Protein AF-A0A1F4CC75-F1 (afdb_monomer)

pLDDT: mean 87.24, std 13.36, range [34.41, 97.12]

Mean predicted aligned error: 6.01 Å

Structure (mmCIF, N/CA/C/O backbone):
data_AF-A0A1F4CC75-F1
#
_entry.id   AF-A0A1F4CC75-F1
#
loop_
_atom_site.group_PDB
_atom_site.id
_atom_site.type_symbol
_atom_site.label_atom_id
_atom_site.label_alt_id
_atom_site.label_comp_id
_atom_site.label_asym_id
_atom_site.label_entity_id
_atom_site.label_seq_id
_atom_site.pdbx_PDB_ins_code
_atom_site.Cartn_x
_atom_site.Cartn_y
_atom_site.Cartn_z
_atom_site.occupancy
_atom_site.B_iso_or_equiv
_atom_site.auth_seq_id
_atom_site.auth_comp_id
_atom_site.auth_asym_id
_atom_site.auth_atom_id
_atom_site.pdbx_PDB_model_num
ATOM 1 N N . MET A 1 1 ? 15.321 -7.712 26.821 1.00 35.28 1 MET A N 1
ATOM 2 C CA . MET A 1 1 ? 14.454 -7.702 25.624 1.00 35.28 1 MET A CA 1
ATOM 3 C C . MET A 1 1 ? 13.024 -7.531 26.101 1.00 35.28 1 MET A C 1
ATOM 5 O O . MET A 1 1 ? 12.410 -8.489 26.544 1.00 35.28 1 MET A O 1
ATOM 9 N N . THR A 1 2 ? 12.549 -6.292 26.157 1.00 34.41 2 THR A N 1
ATOM 10 C CA . THR A 1 2 ? 11.191 -5.951 26.593 1.00 34.41 2 THR A CA 1
ATOM 11 C C . THR A 1 2 ? 10.237 -6.179 25.429 1.00 34.41 2 THR A C 1
ATOM 13 O O . THR A 1 2 ? 10.215 -5.394 24.485 1.00 34.41 2 THR A O 1
ATOM 16 N N . GLY A 1 3 ? 9.502 -7.291 25.475 1.00 35.03 3 GLY A N 1
ATOM 17 C CA . GLY A 1 3 ? 8.394 -7.543 24.562 1.00 35.03 3 GLY A CA 1
ATOM 18 C C . GLY A 1 3 ? 7.343 -6.451 24.731 1.00 35.03 3 GLY A C 1
ATOM 19 O O . GLY A 1 3 ? 6.918 -6.164 25.850 1.00 35.03 3 GLY A O 1
ATOM 20 N N . ILE A 1 4 ? 6.970 -5.813 23.625 1.00 40.19 4 ILE A N 1
ATOM 21 C CA . ILE A 1 4 ? 5.840 -4.888 23.586 1.00 40.19 4 ILE A CA 1
ATOM 22 C C . ILE A 1 4 ? 4.590 -5.732 23.882 1.00 40.19 4 ILE A C 1
ATOM 24 O O . ILE A 1 4 ? 4.378 -6.736 23.198 1.00 40.19 4 ILE A O 1
ATOM 28 N N . PRO A 1 5 ? 3.791 -5.400 24.910 1.00 37.06 5 PRO A N 1
ATOM 29 C CA . PRO A 1 5 ? 2.598 -6.168 25.228 1.00 37.06 5 PRO A CA 1
ATOM 30 C C . PRO A 1 5 ? 1.608 -6.054 24.065 1.00 37.06 5 PRO A C 1
ATOM 32 O O . PRO A 1 5 ? 1.202 -4.948 23.711 1.00 37.06 5 PRO A O 1
ATOM 35 N N . MET A 1 6 ? 1.214 -7.192 23.484 1.00 41.50 6 MET A N 1
ATOM 36 C CA . MET A 1 6 ? 0.079 -7.261 22.561 1.00 41.50 6 MET A CA 1
ATOM 37 C C . MET A 1 6 ? -1.203 -7.032 23.368 1.00 41.50 6 MET A C 1
ATOM 39 O O . MET A 1 6 ? -1.824 -7.965 23.876 1.00 41.50 6 MET A O 1
ATOM 43 N N . ALA A 1 7 ? -1.551 -5.760 23.562 1.00 45.44 7 ALA A N 1
ATOM 44 C CA . ALA A 1 7 ? -2.888 -5.362 23.973 1.00 45.44 7 ALA A CA 1
ATOM 45 C C . ALA A 1 7 ? -3.885 -5.851 22.911 1.00 45.44 7 ALA A C 1
ATOM 47 O O . ALA A 1 7 ? -3.526 -5.946 21.744 1.00 45.44 7 ALA A O 1
ATOM 48 N N . ASN A 1 8 ? -5.127 -6.153 23.303 1.00 51.41 8 ASN A N 1
ATOM 49 C CA . ASN A 1 8 ? -6.223 -6.424 22.367 1.00 51.41 8 ASN A CA 1
ATOM 50 C C . ASN A 1 8 ? -6.264 -5.318 21.298 1.00 51.41 8 ASN A C 1
ATOM 52 O O . ASN A 1 8 ? -6.769 -4.224 21.552 1.00 51.41 8 ASN A O 1
ATOM 56 N N . ASP A 1 9 ? -5.693 -5.583 20.124 1.00 65.69 9 ASP A N 1
ATOM 57 C CA . ASP A 1 9 ? -5.319 -4.526 19.181 1.00 65.69 9 ASP A CA 1
ATOM 58 C C . ASP A 1 9 ? -6.485 -4.046 18.318 1.00 65.69 9 ASP A C 1
ATOM 60 O O . ASP A 1 9 ? -6.299 -3.246 17.405 1.00 65.69 9 ASP A O 1
ATOM 64 N N . GLY A 1 10 ? -7.706 -4.484 18.633 1.00 74.38 10 GLY A N 1
ATOM 65 C CA . GLY A 1 10 ? -8.908 -4.137 17.890 1.00 74.38 10 GLY A CA 1
ATOM 66 C C . GLY A 1 10 ? -8.825 -4.545 16.417 1.00 74.38 10 GLY A C 1
ATOM 67 O O . GLY A 1 10 ? -7.780 -4.913 15.883 1.00 74.38 10 GLY A O 1
ATOM 68 N N . LYS A 1 11 ? -9.952 -4.469 15.720 1.00 88.12 11 LYS A N 1
ATOM 69 C CA . LYS A 1 11 ? -9.951 -4.655 14.266 1.00 88.12 11 LYS A CA 1
ATOM 70 C C . LYS A 1 11 ? -9.571 -3.336 13.599 1.00 88.12 11 LYS A C 1
ATOM 72 O O . LYS A 1 11 ? -10.145 -2.301 13.954 1.00 88.12 11 LYS A O 1
ATOM 77 N N . ILE A 1 12 ? -8.667 -3.360 12.616 1.00 92.31 12 ILE A N 1
ATOM 78 C CA . ILE A 1 12 ? -8.440 -2.187 11.761 1.00 92.31 12 ILE A CA 1
ATOM 79 C C . ILE A 1 12 ? -9.725 -1.899 10.976 1.00 92.31 12 ILE A C 1
ATOM 81 O O . ILE A 1 12 ? -10.214 -2.736 10.215 1.00 92.31 12 ILE A O 1
ATOM 85 N N . HIS A 1 13 ? -10.279 -0.706 11.170 1.00 91.56 13 HIS A N 1
ATOM 86 C CA . HIS A 1 13 ? -11.450 -0.232 10.441 1.00 91.56 13 HIS A CA 1
ATOM 87 C C . HIS A 1 13 ? -11.039 0.556 9.197 1.00 91.56 13 HIS A C 1
ATOM 89 O O . HIS A 1 13 ? -11.569 0.326 8.107 1.00 91.56 13 HIS A O 1
ATOM 95 N N . ALA A 1 14 ? -10.068 1.461 9.352 1.00 94.31 14 ALA A N 1
ATOM 96 C CA . ALA A 1 14 ? -9.591 2.299 8.265 1.00 94.31 14 ALA A CA 1
ATOM 97 C C . ALA A 1 14 ? -8.113 2.688 8.408 1.00 94.31 14 ALA A C 1
ATOM 99 O O . ALA A 1 14 ? -7.563 2.767 9.507 1.00 94.31 14 ALA A O 1
ATOM 100 N N . VAL A 1 15 ? -7.484 2.987 7.272 1.00 95.56 15 VAL A N 1
ATOM 101 C CA . VAL A 1 15 ? -6.150 3.590 7.187 1.00 95.56 15 VAL A CA 1
ATOM 102 C C . VAL A 1 15 ? -6.247 4.940 6.484 1.00 95.56 15 VAL A C 1
ATOM 104 O O . VAL A 1 15 ? -6.698 5.055 5.344 1.00 95.56 15 VAL A O 1
ATOM 107 N N . HIS A 1 16 ? -5.770 5.979 7.158 1.00 94.56 16 HIS A N 1
ATOM 108 C CA . HIS A 1 16 ? -5.782 7.360 6.689 1.00 94.56 16 HIS A CA 1
ATOM 109 C C . HIS A 1 16 ? -4.381 7.780 6.243 1.00 94.56 16 HIS A C 1
ATOM 111 O O . HIS A 1 16 ? -3.469 7.905 7.058 1.00 94.56 16 HIS A O 1
ATOM 117 N N . ILE A 1 17 ? -4.189 8.019 4.947 1.00 92.88 17 ILE A N 1
ATOM 118 C CA . ILE A 1 17 ? -2.871 8.193 4.319 1.00 92.88 17 ILE A CA 1
ATOM 119 C C . ILE A 1 17 ? -2.568 9.680 4.075 1.00 92.88 17 ILE A C 1
ATOM 121 O O . ILE A 1 17 ? -3.300 10.386 3.374 1.00 92.88 17 ILE A O 1
ATOM 125 N N . GLY A 1 18 ? -1.443 10.162 4.607 1.00 89.81 18 GLY A N 1
ATOM 126 C CA . GLY A 1 18 ? -0.951 11.536 4.488 1.00 89.81 18 GLY A CA 1
ATOM 127 C C . GLY A 1 18 ? 0.419 11.616 3.806 1.00 89.81 18 GLY A C 1
ATOM 128 O O . GLY A 1 18 ? 1.451 11.623 4.470 1.00 89.81 18 GLY A O 1
ATOM 129 N N . LEU A 1 19 ? 0.424 11.739 2.472 1.00 84.00 19 LEU A N 1
ATOM 130 C CA . LEU A 1 19 ? 1.642 11.783 1.638 1.00 84.00 19 LEU A CA 1
ATOM 131 C C . LEU A 1 19 ? 1.959 13.164 1.021 1.00 84.00 19 LEU A C 1
ATOM 133 O O . LEU A 1 19 ? 2.846 13.265 0.173 1.00 84.00 19 LEU A O 1
ATOM 137 N N . VAL A 1 20 ? 1.220 14.214 1.403 1.00 75.12 20 VAL A N 1
ATOM 138 C CA . VAL A 1 20 ? 1.279 15.543 0.754 1.00 75.12 20 VAL A CA 1
ATOM 139 C C . VAL A 1 20 ? 2.471 16.380 1.231 1.00 75.12 20 VAL A C 1
ATOM 141 O O . VAL A 1 20 ? 3.164 16.969 0.410 1.00 75.12 20 VAL A O 1
ATOM 144 N N . VAL A 1 21 ? 2.733 16.416 2.540 1.00 74.31 21 VAL A N 1
ATOM 145 C CA . VAL A 1 21 ? 3.821 17.198 3.153 1.00 74.31 21 VAL A CA 1
ATOM 146 C C . VAL A 1 21 ? 4.546 16.310 4.155 1.00 74.31 21 VAL A C 1
ATOM 148 O O . VAL A 1 21 ? 3.906 15.495 4.819 1.00 74.31 21 VAL A O 1
ATOM 151 N N . ARG A 1 22 ? 5.874 16.444 4.249 1.00 75.25 22 ARG A N 1
ATOM 152 C CA . ARG A 1 22 ? 6.658 15.740 5.271 1.00 75.25 22 ARG A CA 1
ATOM 153 C C . ARG A 1 22 ? 6.326 16.267 6.686 1.00 75.25 22 ARG A C 1
ATOM 155 O O . ARG A 1 22 ? 6.047 17.455 6.824 1.00 75.25 22 ARG A O 1
ATOM 162 N N . PRO A 1 23 ? 6.407 15.426 7.733 1.00 77.25 23 PRO A N 1
ATOM 163 C CA . PRO A 1 23 ? 6.705 13.997 7.669 1.00 77.25 23 PRO A CA 1
ATOM 164 C C . PRO A 1 23 ? 5.556 13.224 7.018 1.00 77.25 23 PRO A C 1
ATOM 166 O O . PRO A 1 23 ? 4.380 13.530 7.236 1.00 77.25 23 PRO A O 1
ATOM 169 N N . TRP A 1 24 ? 5.906 12.228 6.202 1.00 87.81 24 TRP A N 1
ATOM 170 C CA . TRP A 1 24 ? 4.902 11.307 5.692 1.00 87.81 24 TRP A CA 1
ATOM 171 C C . TRP A 1 24 ? 4.282 10.567 6.860 1.00 87.81 24 TRP A C 1
ATOM 173 O O . TRP A 1 24 ? 4.958 10.246 7.837 1.00 87.81 24 TRP A O 1
ATOM 183 N N . ARG A 1 25 ? 2.982 10.328 6.774 1.00 91.50 25 ARG A N 1
ATOM 184 C CA . ARG A 1 25 ? 2.249 9.734 7.879 1.00 91.50 25 ARG A CA 1
ATOM 185 C C . ARG A 1 25 ? 1.096 8.900 7.385 1.00 91.50 25 ARG A C 1
ATOM 187 O O . ARG A 1 25 ? 0.488 9.210 6.360 1.00 91.50 25 ARG A O 1
ATOM 194 N N . PHE A 1 26 ? 0.769 7.889 8.163 1.00 94.00 26 PHE A N 1
ATOM 195 C CA . PHE A 1 26 ? -0.517 7.225 8.087 1.00 94.00 26 PHE A CA 1
ATOM 196 C C . PHE A 1 26 ? -1.078 7.077 9.500 1.00 94.00 26 PHE A C 1
ATOM 198 O O . PHE A 1 26 ? -0.328 7.033 10.478 1.00 94.00 26 PHE A O 1
ATOM 205 N N . VAL A 1 27 ? -2.400 7.094 9.605 1.00 94.62 27 VAL A N 1
ATOM 206 C CA . VAL A 1 27 ? -3.125 6.893 10.861 1.00 94.62 27 VAL A CA 1
ATOM 207 C C . VAL A 1 27 ? -4.000 5.667 10.698 1.00 94.62 27 VAL A C 1
ATOM 209 O O . VAL A 1 27 ? -4.702 5.543 9.697 1.00 94.62 27 VAL A O 1
ATOM 212 N N . VAL A 1 28 ? -3.940 4.767 11.667 1.00 95.00 28 VAL A N 1
ATOM 213 C CA . VAL A 1 28 ? -4.732 3.542 11.693 1.00 95.00 28 VAL A CA 1
ATOM 214 C C . VAL A 1 28 ? -5.864 3.739 12.683 1.00 95.00 28 VAL A C 1
ATOM 216 O O . VAL A 1 28 ? -5.634 4.032 13.853 1.00 95.00 28 VAL A O 1
ATOM 219 N N . GLU A 1 29 ? -7.084 3.609 12.190 1.00 94.12 29 GLU A N 1
ATOM 220 C CA . GLU A 1 29 ? -8.308 3.666 12.973 1.00 94.12 29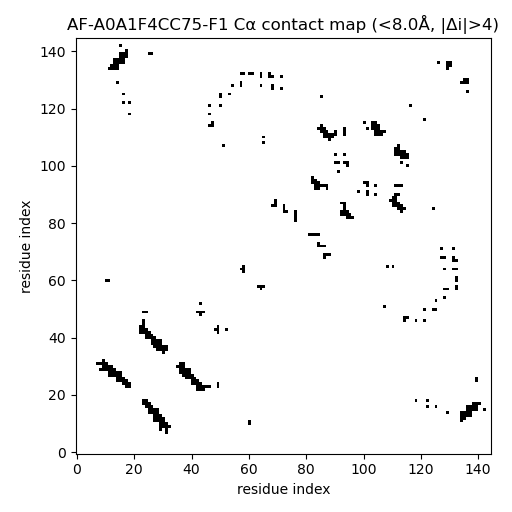 GLU A CA 1
ATOM 221 C C . GLU A 1 29 ? -8.700 2.243 13.373 1.00 94.12 29 GLU A C 1
ATOM 223 O O . GLU A 1 29 ? -8.961 1.398 12.511 1.00 94.12 29 GLU A O 1
ATOM 228 N N . ARG A 1 30 ? -8.716 1.966 14.678 1.00 93.12 30 ARG A N 1
ATOM 229 C CA . ARG A 1 30 ? -9.024 0.649 15.248 1.00 93.12 30 ARG A CA 1
ATOM 230 C C . ARG A 1 30 ? -10.273 0.708 16.108 1.00 93.12 30 ARG A C 1
ATOM 232 O O . ARG A 1 30 ? -10.385 1.558 16.991 1.00 93.12 30 ARG A O 1
ATOM 239 N N . GLN A 1 31 ? -11.170 -0.251 15.902 1.00 90.75 31 GLN A N 1
ATOM 240 C CA . GLN A 1 31 ? -12.314 -0.466 16.784 1.00 90.75 31 GLN A CA 1
ATOM 241 C C . GLN A 1 31 ? -11.888 -1.383 17.937 1.00 90.75 31 GLN A C 1
ATOM 243 O O . GLN A 1 31 ? -11.635 -2.569 17.712 1.00 90.75 31 GLN A O 1
ATOM 248 N N . ILE A 1 32 ? -11.814 -0.850 19.162 1.00 91.88 32 ILE A N 1
ATOM 249 C CA . ILE A 1 32 ? -11.399 -1.618 20.356 1.00 91.88 32 ILE A CA 1
ATOM 250 C C . ILE A 1 32 ? -12.612 -2.114 21.154 1.00 91.88 32 ILE A C 1
ATOM 252 O O . ILE A 1 32 ? -12.594 -3.211 21.704 1.00 91.88 32 ILE A O 1
ATOM 256 N N . ALA A 1 33 ? -13.690 -1.332 21.188 1.00 87.69 33 ALA A N 1
ATOM 257 C CA . ALA A 1 33 ? -14.986 -1.704 21.765 1.00 87.69 33 ALA A CA 1
ATOM 258 C C . ALA A 1 33 ? -16.103 -1.033 20.949 1.00 87.69 33 ALA A C 1
ATOM 260 O O . ALA A 1 33 ? -15.781 -0.101 20.222 1.00 87.69 33 ALA A O 1
ATOM 261 N N . PRO A 1 34 ? -17.394 -1.410 21.051 1.00 87.06 34 PRO A N 1
ATOM 262 C CA . PRO A 1 34 ? -18.465 -0.901 20.174 1.00 87.06 34 PRO A CA 1
ATOM 263 C C . PRO A 1 34 ? -18.563 0.627 20.031 1.00 87.06 34 PRO A C 1
ATOM 265 O O . PRO A 1 34 ? -18.993 1.121 18.996 1.00 87.06 34 PRO A O 1
ATOM 268 N N . THR A 1 35 ? -18.129 1.379 21.041 1.00 88.50 35 THR A N 1
ATOM 269 C CA . THR A 1 35 ? -18.140 2.851 21.055 1.00 88.50 35 THR A CA 1
ATOM 270 C C . THR A 1 35 ? -16.749 3.473 21.187 1.00 88.50 35 THR A C 1
ATOM 272 O O . THR A 1 35 ? -16.632 4.695 21.233 1.00 88.50 35 THR A O 1
ATOM 275 N N . ILE A 1 36 ? -15.689 2.659 21.257 1.00 89.25 36 ILE A N 1
ATOM 276 C CA . ILE A 1 36 ? -14.319 3.122 21.495 1.00 89.25 36 ILE A CA 1
ATOM 277 C C . ILE A 1 36 ? -13.476 2.871 20.250 1.00 89.25 36 ILE A C 1
ATOM 279 O O . ILE A 1 36 ? -13.210 1.723 19.876 1.00 89.25 36 ILE A O 1
ATOM 283 N N . VAL A 1 37 ? -13.019 3.974 19.661 1.00 91.81 37 VAL A N 1
ATOM 284 C CA . VAL A 1 37 ? -12.096 4.003 18.527 1.00 91.81 37 VAL A CA 1
ATOM 285 C C . VAL A 1 37 ? -10.741 4.521 19.000 1.00 91.81 37 VAL A C 1
ATOM 287 O O . VAL A 1 37 ? -10.666 5.521 19.716 1.00 91.81 37 VAL A O 1
ATOM 290 N N . ARG A 1 38 ? -9.666 3.843 18.597 1.00 93.12 38 ARG A N 1
ATOM 291 C CA . ARG A 1 38 ? -8.279 4.279 18.804 1.00 93.12 38 ARG A CA 1
ATOM 292 C C . ARG A 1 38 ? -7.674 4.698 17.473 1.00 93.12 38 ARG A C 1
ATOM 294 O O . ARG A 1 38 ? -7.899 4.046 16.457 1.00 93.12 38 ARG A O 1
ATOM 301 N N . TYR A 1 39 ? -6.876 5.760 17.506 1.00 93.56 39 TYR A N 1
ATOM 302 C CA . TYR A 1 39 ? -6.130 6.250 16.354 1.00 93.56 39 TYR A CA 1
ATOM 303 C C . TYR A 1 39 ? -4.631 6.117 16.610 1.00 93.56 39 TYR A C 1
ATOM 305 O O . TYR A 1 39 ? -4.067 6.861 17.411 1.00 93.56 39 TYR A O 1
ATOM 313 N N . ASP A 1 40 ? -3.985 5.196 15.901 1.00 93.25 40 ASP A N 1
ATOM 314 C CA . ASP A 1 40 ? -2.547 4.956 16.005 1.00 93.25 40 ASP A CA 1
ATOM 315 C C . ASP A 1 40 ? -1.822 5.694 14.875 1.00 93.25 40 ASP A C 1
ATOM 317 O O . ASP A 1 40 ? -2.085 5.473 13.690 1.00 93.25 40 ASP A O 1
ATOM 321 N N . ARG A 1 41 ? -0.918 6.615 15.227 1.00 93.62 41 ARG A N 1
ATOM 322 C CA . ARG A 1 41 ? -0.196 7.452 14.259 1.00 93.62 41 ARG A CA 1
ATOM 323 C C . ARG A 1 41 ? 1.201 6.909 13.984 1.00 93.62 41 ARG A C 1
ATOM 325 O O . ARG A 1 41 ? 2.019 6.799 14.890 1.00 93.62 41 ARG A O 1
ATOM 332 N N . TYR A 1 42 ? 1.521 6.765 12.702 1.00 94.25 42 TYR A N 1
ATOM 333 C CA . TYR A 1 42 ? 2.836 6.363 12.210 1.00 94.25 42 TYR A CA 1
ATOM 334 C C . TYR A 1 42 ? 3.446 7.500 11.385 1.00 94.25 42 TYR A C 1
ATOM 336 O O . TYR A 1 42 ? 2.758 8.125 10.575 1.00 94.25 42 TYR A O 1
ATOM 344 N N . SER A 1 43 ? 4.723 7.820 11.619 1.00 93.75 43 SER A N 1
ATOM 345 C CA . SER A 1 43 ? 5.439 8.924 10.944 1.00 93.75 43 SER A CA 1
ATOM 346 C C . SER A 1 43 ? 6.799 8.459 10.393 1.00 93.75 43 SER A C 1
ATOM 348 O O . SER A 1 43 ? 7.836 8.868 10.913 1.00 93.75 43 SER A O 1
ATOM 350 N N . PRO A 1 44 ? 6.803 7.565 9.386 1.00 92.94 44 PRO A N 1
ATOM 351 C CA . PRO A 1 44 ? 8.018 7.035 8.764 1.00 92.94 44 PRO A CA 1
ATOM 352 C C . PRO A 1 44 ? 8.888 8.142 8.151 1.00 92.94 44 PRO A C 1
ATOM 354 O O . PRO A 1 44 ? 8.386 9.129 7.601 1.00 92.94 44 PRO A O 1
ATOM 357 N N . SER A 1 45 ? 10.207 7.958 8.216 1.00 89.75 45 SER A N 1
ATOM 358 C CA . SER A 1 45 ? 11.189 8.949 7.762 1.00 89.75 45 SER A CA 1
ATOM 359 C C . SER A 1 45 ? 11.488 8.851 6.264 1.00 89.75 45 SER A C 1
ATOM 361 O O . SER A 1 45 ? 11.907 9.838 5.654 1.00 89.75 45 SER A O 1
ATOM 363 N N . THR A 1 46 ? 11.221 7.683 5.663 1.00 92.12 46 THR A N 1
ATOM 364 C CA . THR A 1 46 ? 11.386 7.375 4.234 1.00 92.12 46 THR A CA 1
ATOM 365 C C . THR A 1 46 ? 10.085 6.853 3.604 1.00 92.12 46 THR A C 1
ATOM 367 O O . THR A 1 46 ? 9.234 6.277 4.280 1.00 92.12 46 THR A O 1
ATOM 370 N N . LEU A 1 47 ? 9.912 7.018 2.284 1.00 92.44 47 LEU A N 1
ATOM 371 C CA . LEU A 1 47 ? 8.801 6.385 1.550 1.00 92.44 47 LEU A CA 1
ATOM 372 C C . LEU A 1 47 ? 8.879 4.855 1.614 1.00 92.44 47 LEU A C 1
ATOM 374 O O . LEU A 1 47 ? 7.854 4.184 1.700 1.00 92.44 47 LEU A O 1
ATOM 378 N N . ARG A 1 48 ? 10.108 4.326 1.609 1.00 93.62 48 ARG A N 1
ATOM 379 C CA . ARG A 1 48 ? 10.393 2.910 1.827 1.00 93.62 48 ARG A CA 1
ATOM 380 C C . ARG A 1 48 ? 9.848 2.448 3.176 1.00 93.62 48 ARG A C 1
ATOM 382 O O . ARG A 1 48 ? 9.086 1.493 3.204 1.00 93.62 48 ARG A O 1
ATOM 389 N N . GLU A 1 49 ? 10.202 3.129 4.267 1.00 93.56 49 GLU A N 1
ATOM 390 C CA . GLU A 1 49 ? 9.668 2.816 5.601 1.00 93.56 49 GLU A CA 1
ATOM 391 C C . GLU A 1 49 ? 8.147 2.900 5.632 1.00 93.56 49 GLU A C 1
ATOM 393 O O . GLU A 1 49 ? 7.506 2.021 6.190 1.00 93.56 49 GLU A O 1
ATOM 398 N N . LEU A 1 50 ? 7.552 3.905 4.982 1.00 94.44 50 LEU A N 1
ATOM 399 C CA . LEU A 1 50 ? 6.098 4.016 4.927 1.00 94.44 50 LEU A CA 1
ATOM 400 C C . LEU A 1 50 ? 5.446 2.793 4.297 1.00 94.44 50 LEU A C 1
ATOM 402 O O . LEU A 1 50 ? 4.478 2.278 4.850 1.00 94.44 50 LEU A O 1
ATOM 406 N N . MET A 1 51 ? 5.958 2.345 3.152 1.00 95.19 51 MET A N 1
ATOM 407 C CA . MET A 1 51 ? 5.428 1.162 2.481 1.00 95.19 51 MET A CA 1
ATOM 408 C C . MET A 1 51 ? 5.586 -0.081 3.351 1.00 95.19 51 MET A C 1
ATOM 410 O O . MET A 1 51 ? 4.607 -0.779 3.581 1.00 95.19 51 MET A O 1
ATOM 414 N N . ILE A 1 52 ? 6.794 -0.336 3.857 1.00 95.94 52 ILE A N 1
ATOM 415 C CA . ILE A 1 52 ? 7.081 -1.572 4.590 1.00 95.94 52 ILE A CA 1
ATOM 416 C C . ILE A 1 52 ? 6.329 -1.622 5.918 1.00 95.94 52 ILE A C 1
ATOM 418 O O . ILE A 1 52 ? 5.656 -2.613 6.175 1.00 95.94 52 ILE A O 1
ATOM 422 N N . SER A 1 53 ? 6.322 -0.545 6.705 1.00 95.31 53 SER A N 1
ATOM 423 C CA . SER A 1 53 ? 5.568 -0.518 7.964 1.00 95.31 53 SER A CA 1
ATOM 424 C C . SER A 1 53 ? 4.057 -0.628 7.748 1.00 95.31 53 SER A C 1
ATOM 426 O O . SER A 1 53 ? 3.366 -1.233 8.564 1.00 95.31 53 SER A O 1
ATOM 428 N N . LEU A 1 54 ? 3.522 -0.074 6.652 1.00 95.88 54 LEU A N 1
ATOM 429 C CA . LEU A 1 54 ? 2.117 -0.282 6.297 1.00 95.88 54 LEU A CA 1
ATOM 430 C C . LEU A 1 54 ? 1.855 -1.747 5.924 1.00 95.88 54 LEU A C 1
ATOM 432 O O . LEU A 1 54 ? 0.859 -2.313 6.358 1.00 95.88 54 LEU A O 1
ATOM 436 N N . PHE A 1 55 ? 2.734 -2.369 5.140 1.00 96.75 55 PHE A N 1
ATOM 437 C CA . PHE A 1 55 ? 2.581 -3.763 4.718 1.00 96.75 55 PHE A CA 1
ATOM 438 C C . PHE A 1 55 ? 2.661 -4.724 5.905 1.00 96.75 55 PHE A C 1
ATOM 440 O O . PHE A 1 55 ? 1.825 -5.614 6.016 1.00 96.75 55 PHE A O 1
ATOM 447 N N . GLU A 1 56 ? 3.608 -4.516 6.820 1.00 95.00 56 GLU A N 1
ATOM 448 C CA . GLU A 1 56 ? 3.722 -5.277 8.071 1.00 95.00 56 GLU A CA 1
ATOM 449 C C . GLU A 1 56 ? 2.436 -5.181 8.898 1.00 95.00 56 GLU A C 1
ATOM 451 O O . GLU A 1 56 ? 1.920 -6.197 9.362 1.00 95.00 56 GLU A O 1
ATOM 456 N N . LEU A 1 57 ? 1.882 -3.971 9.019 1.00 94.69 57 LEU A N 1
ATOM 457 C CA . LEU A 1 57 ? 0.647 -3.729 9.757 1.00 94.69 57 LEU A CA 1
ATOM 458 C C . LEU A 1 57 ? -0.569 -4.411 9.118 1.00 94.69 57 LEU A C 1
ATOM 460 O O . LEU A 1 57 ? -1.380 -4.994 9.829 1.00 94.69 57 LEU A O 1
ATOM 464 N N . LEU A 1 58 ? -0.706 -4.354 7.792 1.00 94.81 58 LEU A N 1
ATOM 465 C CA . LEU A 1 58 ? -1.826 -4.980 7.080 1.00 94.81 58 LEU A CA 1
ATOM 466 C C . LEU A 1 58 ? -1.715 -6.511 7.059 1.00 94.81 58 LEU A C 1
ATOM 468 O O . LEU A 1 58 ? -2.722 -7.208 7.166 1.00 94.81 58 LEU A O 1
ATOM 472 N N . ASN A 1 59 ? -0.496 -7.039 6.962 1.00 94.06 59 ASN A N 1
ATOM 473 C CA . ASN A 1 59 ? -0.229 -8.475 6.978 1.00 94.06 59 ASN A CA 1
ATOM 474 C C . ASN A 1 59 ? -0.511 -9.117 8.342 1.00 94.06 59 ASN A C 1
ATOM 476 O O . ASN A 1 59 ? -0.849 -10.296 8.395 1.00 94.06 59 ASN A O 1
ATOM 480 N N . ALA A 1 60 ? -0.395 -8.358 9.437 1.00 90.19 60 ALA A N 1
ATOM 481 C CA . ALA A 1 60 ? -0.740 -8.846 10.771 1.00 90.19 60 ALA A CA 1
ATOM 482 C C . ALA A 1 60 ? -2.223 -9.256 10.884 1.00 90.19 60 ALA A C 1
ATOM 484 O O . ALA A 1 60 ? -2.527 -10.246 11.544 1.00 90.19 60 ALA A O 1
ATOM 485 N N . ASP A 1 61 ? -3.120 -8.550 10.185 1.00 85.69 61 ASP A N 1
ATOM 486 C CA . ASP A 1 61 ? -4.569 -8.805 10.203 1.00 85.69 61 ASP A CA 1
ATOM 487 C C . ASP A 1 61 ? -5.044 -9.651 8.997 1.00 85.69 61 ASP A C 1
ATOM 489 O O . ASP A 1 61 ? -6.191 -10.104 8.958 1.00 85.69 61 ASP A O 1
ATOM 493 N N . CYS A 1 62 ? -4.182 -9.880 7.998 1.00 88.25 62 CYS A N 1
ATOM 494 C CA . CYS A 1 62 ? -4.503 -10.616 6.775 1.00 88.25 62 CYS A CA 1
ATOM 495 C C . CYS A 1 62 ? -3.326 -11.506 6.338 1.00 88.25 62 CYS A C 1
ATOM 497 O O . CYS A 1 62 ? -2.425 -11.063 5.633 1.00 88.25 62 CYS A O 1
ATOM 499 N N . HIS A 1 63 ? -3.356 -12.792 6.707 1.00 85.94 63 HIS A N 1
ATOM 500 C CA . HIS A 1 63 ? -2.264 -13.742 6.429 1.00 85.94 63 HIS A CA 1
ATOM 501 C C . HIS A 1 63 ? -1.944 -13.955 4.937 1.00 85.94 63 HIS A C 1
ATOM 503 O O . HIS A 1 63 ? -0.829 -14.334 4.601 1.00 85.94 63 HIS A O 1
ATOM 509 N N . ASP A 1 64 ? -2.905 -13.703 4.047 1.00 93.31 64 ASP A N 1
ATOM 510 C CA . ASP A 1 64 ? -2.768 -13.849 2.589 1.00 93.31 64 ASP A CA 1
ATOM 511 C C . ASP A 1 64 ? -2.495 -12.499 1.886 1.00 93.31 64 ASP A C 1
ATOM 513 O O . ASP A 1 64 ? -2.593 -12.353 0.667 1.00 93.31 64 ASP A O 1
ATOM 517 N N . PHE A 1 65 ? -2.169 -11.464 2.665 1.00 96.06 65 PHE A N 1
ATOM 518 C CA . PHE A 1 65 ? -2.014 -10.091 2.189 1.00 96.06 65 PHE A CA 1
ATOM 519 C C . PHE A 1 65 ? -1.006 -9.959 1.042 1.00 96.06 65 PHE A C 1
ATOM 521 O O . PHE A 1 65 ? -1.316 -9.339 0.024 1.00 96.06 65 PHE A O 1
ATOM 528 N N . ALA A 1 66 ? 0.192 -10.536 1.188 1.00 95.69 66 ALA A N 1
ATOM 529 C CA . ALA A 1 66 ? 1.259 -10.380 0.200 1.00 95.69 66 ALA A CA 1
ATOM 530 C C . ALA A 1 66 ? 0.869 -10.976 -1.163 1.00 95.69 66 ALA A C 1
ATOM 532 O O . ALA A 1 66 ? 1.080 -10.344 -2.198 1.00 95.69 66 ALA A O 1
ATOM 533 N N . HIS A 1 67 ? 0.224 -12.145 -1.153 1.00 96.56 67 HIS A N 1
ATOM 534 C CA . HIS A 1 67 ? -0.258 -12.810 -2.359 1.00 96.56 67 HIS A CA 1
ATOM 535 C C . HIS A 1 67 ? -1.380 -12.025 -3.047 1.00 96.56 67 HIS A C 1
ATOM 537 O O . HIS A 1 67 ? -1.347 -11.814 -4.264 1.00 96.56 67 HIS A O 1
ATOM 543 N N . ARG A 1 68 ? -2.341 -11.506 -2.276 1.00 97.12 68 ARG A N 1
ATOM 544 C CA . ARG A 1 68 ? -3.410 -10.641 -2.803 1.00 97.12 68 ARG A CA 1
ATOM 545 C C . ARG A 1 68 ? -2.858 -9.362 -3.409 1.00 97.12 68 ARG A C 1
ATOM 547 O O . ARG A 1 68 ? -3.271 -8.96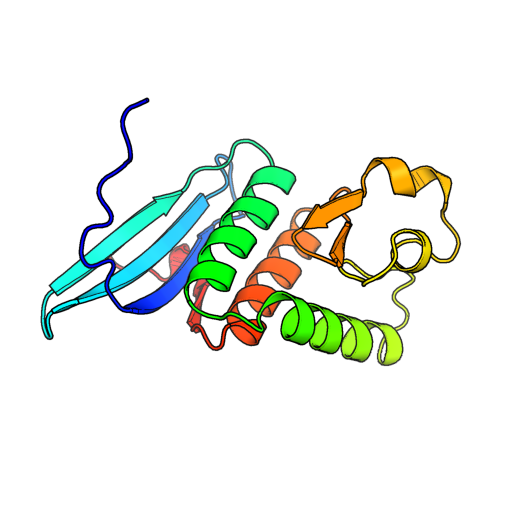8 -4.497 1.00 97.12 68 ARG A O 1
ATOM 554 N N . LEU A 1 69 ? -1.898 -8.733 -2.734 1.00 97.06 69 LEU A N 1
ATOM 555 C CA . LEU A 1 69 ? -1.254 -7.521 -3.225 1.00 97.06 69 LEU A CA 1
ATOM 556 C C . LEU A 1 69 ? -0.485 -7.785 -4.524 1.00 97.06 69 LEU A C 1
ATOM 558 O O . LEU A 1 69 ? -0.598 -6.996 -5.461 1.00 97.06 69 LEU A O 1
ATOM 562 N N . ALA A 1 70 ? 0.237 -8.906 -4.606 1.00 96.38 70 ALA A N 1
ATOM 563 C CA . ALA A 1 70 ? 0.921 -9.331 -5.824 1.00 96.38 70 ALA A CA 1
ATOM 564 C C . ALA A 1 70 ? -0.048 -9.614 -6.976 1.00 96.38 70 ALA A C 1
ATOM 566 O O . ALA A 1 70 ? 0.200 -9.179 -8.097 1.00 96.38 70 ALA A O 1
ATOM 567 N N . SER A 1 71 ? -1.182 -10.255 -6.694 1.00 94.88 71 SER A N 1
ATOM 568 C CA . SER A 1 71 ? -2.223 -10.535 -7.690 1.00 94.88 71 SER A CA 1
ATOM 569 C C . SER A 1 71 ? -2.866 -9.252 -8.236 1.00 94.88 71 SER A C 1
ATOM 571 O O . SER A 1 71 ? -3.077 -9.119 -9.442 1.00 94.88 71 SER A O 1
ATOM 573 N N . LEU A 1 72 ? -3.135 -8.267 -7.368 1.00 93.56 72 LEU A N 1
ATOM 574 C CA . LEU A 1 72 ? -3.645 -6.956 -7.788 1.00 93.56 72 LEU A CA 1
ATOM 575 C C . LEU A 1 72 ? -2.621 -6.173 -8.620 1.00 93.56 72 LEU A C 1
ATOM 577 O O . LEU A 1 72 ? -2.995 -5.483 -9.574 1.00 93.56 72 LEU A O 1
ATOM 581 N N . ASP A 1 73 ? -1.336 -6.252 -8.268 1.00 92.56 73 ASP A N 1
ATOM 582 C CA . ASP A 1 73 ? -0.279 -5.602 -9.043 1.00 92.56 73 ASP A CA 1
ATOM 583 C C . ASP A 1 73 ? -0.081 -6.262 -10.410 1.00 92.56 73 ASP A C 1
ATOM 585 O O . ASP A 1 73 ? 0.002 -5.559 -11.417 1.00 92.56 73 ASP A O 1
ATOM 589 N N . ASP A 1 74 ? -0.092 -7.595 -10.465 1.00 90.75 74 ASP A N 1
ATOM 590 C CA . ASP A 1 74 ? -0.002 -8.375 -11.702 1.00 90.75 74 ASP A CA 1
ATOM 591 C C . ASP A 1 74 ? -1.124 -8.010 -12.682 1.00 90.75 74 ASP A C 1
ATOM 593 O O . ASP A 1 74 ? -0.846 -7.629 -13.822 1.00 90.75 74 ASP A O 1
ATOM 597 N N . GLY A 1 75 ? -2.379 -7.994 -12.219 1.00 86.75 75 GLY A N 1
ATOM 598 C CA . GLY A 1 75 ? -3.521 -7.601 -13.050 1.00 86.75 75 GLY A CA 1
ATOM 599 C C . GLY A 1 75 ? -3.396 -6.175 -13.598 1.00 86.75 75 GLY A C 1
ATOM 600 O O . GLY A 1 75 ? -3.691 -5.913 -14.766 1.00 86.75 75 GLY A O 1
ATOM 601 N N . ASN A 1 76 ? -2.889 -5.240 -12.792 1.00 84.62 76 ASN A N 1
ATOM 602 C CA . ASN A 1 76 ? -2.631 -3.878 -13.250 1.00 84.62 76 ASN A CA 1
ATOM 603 C C . ASN A 1 76 ? -1.439 -3.787 -14.222 1.00 84.62 76 ASN A C 1
ATOM 605 O O . ASN A 1 76 ? -1.477 -2.993 -15.164 1.00 84.62 76 ASN A O 1
ATOM 609 N N . PHE A 1 77 ? -0.385 -4.568 -14.007 1.00 85.44 77 PHE A N 1
ATOM 610 C CA . PHE A 1 77 ? 0.760 -4.631 -14.910 1.00 85.44 77 PHE A CA 1
ATOM 611 C C . PHE A 1 77 ? 0.339 -5.170 -16.282 1.00 85.44 77 PHE A C 1
ATOM 613 O O . PHE A 1 77 ? 0.650 -4.554 -17.297 1.00 85.44 77 PHE A O 1
ATOM 620 N N . MET A 1 78 ? -0.449 -6.249 -16.321 1.00 81.50 78 MET A N 1
ATOM 621 C CA . MET A 1 78 ? -0.973 -6.823 -17.567 1.00 81.50 78 MET A CA 1
ATOM 622 C C . MET A 1 78 ? -1.955 -5.890 -18.291 1.00 81.50 78 MET A C 1
ATOM 624 O O . MET A 1 78 ? -2.002 -5.877 -19.519 1.00 81.50 78 MET A O 1
ATOM 628 N N . GLY A 1 79 ? -2.737 -5.103 -17.547 1.00 77.75 79 GLY A N 1
ATOM 629 C CA . GLY A 1 79 ? -3.747 -4.194 -18.100 1.00 77.75 79 GLY A CA 1
ATOM 630 C C . GLY A 1 79 ? -3.234 -2.814 -18.526 1.00 77.75 79 GLY A C 1
ATOM 631 O O . GLY A 1 79 ? -4.014 -2.010 -19.039 1.00 77.75 79 GLY A O 1
ATOM 632 N N . THR A 1 80 ? -1.956 -2.489 -18.308 1.00 76.44 80 THR A N 1
ATOM 633 C CA . THR A 1 80 ? -1.407 -1.148 -18.574 1.00 76.44 80 THR A CA 1
ATOM 634 C C . THR A 1 80 ? -0.107 -1.202 -19.376 1.00 76.44 80 THR A C 1
ATOM 636 O O . THR A 1 80 ? 0.502 -2.247 -19.557 1.00 76.44 80 THR A O 1
ATOM 639 N N . ARG A 1 81 ? 0.362 -0.045 -19.866 1.00 73.94 81 ARG A N 1
ATOM 640 C CA . ARG A 1 81 ? 1.701 0.090 -20.478 1.00 73.94 81 ARG A CA 1
ATOM 641 C C . ARG A 1 81 ? 2.824 0.235 -19.438 1.00 73.94 81 ARG A C 1
ATOM 643 O O . ARG A 1 81 ? 3.894 0.746 -19.769 1.00 73.94 81 ARG A O 1
ATOM 650 N N . GLN A 1 82 ? 2.576 -0.098 -18.169 1.00 71.06 82 GLN A N 1
ATOM 651 C CA . GLN A 1 82 ? 3.601 0.022 -17.135 1.00 71.06 82 GLN A CA 1
ATOM 652 C C . GLN A 1 82 ? 4.738 -0.967 -17.399 1.00 71.06 82 GLN A C 1
ATOM 654 O O . GLN A 1 82 ? 4.513 -2.114 -17.755 1.00 71.06 82 GLN A O 1
ATOM 659 N N . GLN A 1 83 ? 5.974 -0.505 -17.212 1.00 69.56 83 GLN A N 1
ATOM 660 C CA . GLN A 1 83 ? 7.175 -1.316 -17.440 1.00 69.56 83 GLN A CA 1
ATOM 661 C C . GLN A 1 83 ? 7.701 -1.993 -16.169 1.00 69.56 83 GLN A C 1
ATOM 663 O O . GLN A 1 83 ? 8.727 -2.663 -16.211 1.00 69.56 83 GLN A O 1
ATOM 668 N N . ARG A 1 84 ? 7.034 -1.799 -15.025 1.00 76.62 84 ARG A N 1
ATOM 669 C CA . ARG A 1 84 ? 7.478 -2.350 -13.745 1.00 76.62 84 ARG A CA 1
ATOM 670 C C . ARG A 1 84 ? 6.321 -2.803 -12.875 1.00 76.62 84 ARG A C 1
ATOM 672 O O . ARG A 1 84 ? 5.278 -2.151 -12.852 1.00 76.62 84 ARG A O 1
ATOM 679 N N . ARG A 1 85 ? 6.578 -3.872 -12.129 1.00 89.56 85 ARG A N 1
ATOM 680 C CA . ARG A 1 85 ? 5.793 -4.304 -10.970 1.00 89.56 85 ARG A CA 1
ATOM 681 C C . ARG A 1 85 ? 6.375 -3.654 -9.722 1.00 89.56 85 ARG A C 1
ATOM 683 O O . ARG A 1 85 ? 7.567 -3.334 -9.689 1.00 89.56 85 ARG A O 1
ATOM 690 N N . PHE A 1 86 ? 5.562 -3.449 -8.696 1.00 93.12 86 PHE A N 1
ATOM 691 C CA . PHE A 1 86 ? 6.061 -3.025 -7.388 1.00 93.12 86 PHE A CA 1
ATOM 692 C C . PHE A 1 86 ? 6.142 -4.174 -6.388 1.00 93.12 86 PHE A C 1
ATOM 694 O O . PHE A 1 86 ? 6.842 -4.014 -5.391 1.00 93.12 86 PHE A O 1
ATOM 701 N N . ILE A 1 87 ? 5.488 -5.307 -6.647 1.00 96.25 87 ILE A N 1
ATOM 702 C CA . ILE A 1 87 ? 5.604 -6.521 -5.836 1.00 96.25 87 ILE A CA 1
ATOM 703 C C . ILE A 1 87 ? 5.622 -7.777 -6.725 1.00 96.25 87 ILE A C 1
ATOM 705 O O . ILE A 1 87 ? 4.896 -7.860 -7.712 1.00 96.25 87 ILE A O 1
ATOM 709 N N . ALA A 1 88 ? 6.478 -8.751 -6.410 1.00 95.25 88 ALA A N 1
ATOM 710 C CA . ALA A 1 88 ? 6.555 -10.025 -7.130 1.00 95.25 88 ALA A CA 1
ATOM 711 C C . ALA A 1 88 ? 7.265 -11.103 -6.299 1.00 95.25 88 ALA A C 1
ATOM 713 O O . ALA A 1 88 ? 8.109 -10.782 -5.472 1.00 95.25 88 ALA A O 1
ATOM 714 N N . GLU A 1 89 ? 6.988 -12.381 -6.558 1.00 94.56 89 GLU A N 1
ATOM 715 C CA . GLU A 1 89 ? 7.660 -13.515 -5.889 1.00 94.56 89 GLU A CA 1
ATOM 716 C C . GLU A 1 89 ? 9.167 -13.567 -6.178 1.00 94.56 89 GLU A C 1
ATOM 718 O O . GLU A 1 89 ? 9.965 -14.056 -5.383 1.00 94.56 89 GLU A O 1
ATOM 723 N N . ARG A 1 90 ? 9.587 -13.023 -7.326 1.00 92.12 90 ARG A N 1
ATOM 724 C CA . ARG A 1 90 ? 10.993 -12.960 -7.721 1.00 92.12 90 ARG A CA 1
ATOM 725 C C . ARG A 1 90 ? 11.433 -11.533 -7.989 1.00 92.12 90 ARG A C 1
ATOM 727 O O . ARG A 1 90 ? 10.709 -10.732 -8.577 1.00 92.12 90 ARG A O 1
ATOM 734 N N . ARG A 1 91 ? 12.673 -11.241 -7.604 1.00 90.69 91 ARG A N 1
ATOM 735 C CA . ARG A 1 91 ? 13.278 -9.910 -7.712 1.00 90.69 91 ARG A CA 1
ATOM 736 C C . ARG A 1 91 ? 13.401 -9.414 -9.153 1.00 90.69 91 ARG A C 1
ATOM 738 O O . ARG A 1 91 ? 13.169 -8.236 -9.407 1.00 90.69 91 ARG A O 1
ATOM 745 N N . ASP A 1 92 ? 13.736 -10.300 -10.083 1.00 87.69 92 ASP A N 1
ATOM 746 C CA . ASP A 1 92 ? 13.928 -9.982 -11.502 1.00 87.69 92 ASP A CA 1
ATOM 747 C C . ASP A 1 92 ? 12.614 -9.617 -12.213 1.00 87.69 92 ASP A C 1
ATOM 749 O O . ASP A 1 92 ? 12.614 -8.868 -13.189 1.00 87.69 92 ASP A O 1
ATOM 753 N N . LEU A 1 93 ? 11.475 -10.056 -11.668 1.00 89.69 93 LEU A N 1
ATOM 754 C CA . LEU A 1 93 ? 10.146 -9.708 -12.176 1.00 89.69 93 LEU A CA 1
ATOM 755 C C . LEU A 1 93 ? 9.718 -8.275 -11.828 1.00 89.69 93 LEU A C 1
ATOM 757 O O . LEU A 1 93 ? 8.791 -7.749 -12.444 1.00 89.69 93 LEU A O 1
ATOM 761 N N . LEU A 1 94 ? 10.383 -7.616 -10.873 1.00 90.69 94 LEU A N 1
ATOM 762 C CA . LEU A 1 94 ? 10.101 -6.215 -10.544 1.00 90.69 94 LEU A CA 1
ATOM 763 C C . LEU A 1 94 ? 10.587 -5.255 -11.637 1.00 90.69 94 LEU A C 1
ATOM 765 O O . LEU A 1 94 ? 9.936 -4.246 -11.912 1.00 90.69 94 LEU A O 1
ATOM 769 N N . TYR A 1 95 ? 11.722 -5.570 -12.269 1.00 85.44 95 TYR A N 1
ATOM 770 C CA . TYR A 1 95 ? 12.432 -4.671 -13.183 1.00 85.44 95 TYR A CA 1
ATOM 771 C C . TYR A 1 95 ? 12.762 -5.357 -14.513 1.00 85.44 95 TYR A C 1
ATOM 773 O O . TYR A 1 95 ? 13.920 -5.378 -14.939 1.00 85.44 95 TYR A O 1
ATOM 781 N N . ILE A 1 96 ? 11.736 -5.890 -15.180 1.00 80.31 96 ILE A N 1
ATOM 782 C CA . ILE A 1 96 ? 11.830 -6.545 -16.493 1.00 80.31 96 ILE A CA 1
ATOM 783 C C . ILE A 1 96 ? 12.302 -5.504 -17.529 1.00 80.31 96 ILE A C 1
ATOM 785 O O . ILE A 1 96 ? 11.509 -4.760 -18.095 1.00 80.31 96 ILE A O 1
ATOM 789 N N . GLY A 1 97 ? 13.621 -5.391 -17.718 1.00 78.19 97 GLY A N 1
ATOM 790 C CA . GLY A 1 97 ? 14.263 -4.380 -18.574 1.00 78.19 97 GLY A CA 1
ATOM 791 C C . GLY A 1 97 ? 15.071 -3.303 -17.839 1.00 78.19 97 GLY A C 1
ATOM 792 O O . GLY A 1 97 ? 15.605 -2.398 -18.475 1.00 78.19 97 GLY A O 1
ATOM 793 N N . SER A 1 98 ? 15.204 -3.367 -16.511 1.00 84.62 98 SER A N 1
ATOM 794 C CA . SER A 1 98 ? 16.073 -2.466 -15.731 1.00 84.62 98 SER A CA 1
ATOM 795 C C . SER A 1 98 ? 16.799 -3.167 -14.563 1.00 84.62 98 SER A C 1
ATOM 797 O O . SER A 1 98 ? 16.646 -2.742 -13.416 1.00 84.62 98 SER A O 1
ATOM 799 N N . PRO A 1 99 ? 17.653 -4.186 -14.811 1.00 85.50 99 PRO A N 1
ATOM 800 C CA . PRO A 1 99 ? 18.292 -4.981 -13.745 1.00 85.50 99 PRO A CA 1
ATOM 801 C C . PRO A 1 99 ? 19.130 -4.158 -12.754 1.00 85.50 99 PRO A C 1
ATOM 803 O O . PRO A 1 99 ? 19.221 -4.466 -11.571 1.00 85.50 99 PRO A O 1
ATOM 806 N N . HIS A 1 100 ? 19.703 -3.038 -13.203 1.00 87.56 100 HIS A N 1
ATOM 807 C CA . HIS A 1 100 ? 20.470 -2.121 -12.353 1.00 87.56 100 HIS A CA 1
ATOM 808 C C . HIS A 1 100 ? 19.647 -1.500 -11.199 1.00 87.56 100 HIS A C 1
ATOM 810 O O . HIS A 1 100 ? 20.228 -0.955 -10.253 1.00 87.56 100 HIS A O 1
ATOM 816 N N . LEU A 1 101 ? 18.310 -1.572 -11.259 1.00 89.31 101 LEU A N 1
ATOM 817 C CA . LEU A 1 101 ? 1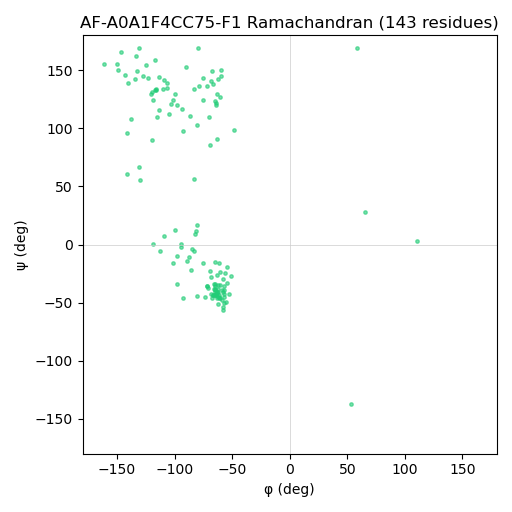7.396 -1.110 -10.211 1.00 89.31 101 LEU A CA 1
ATOM 818 C C . LEU A 1 101 ? 17.112 -2.171 -9.143 1.00 89.31 101 LEU A C 1
ATOM 820 O O . LEU A 1 101 ? 16.587 -1.825 -8.084 1.00 89.31 101 LEU A O 1
ATOM 824 N N . GLU A 1 102 ? 17.516 -3.428 -9.350 1.00 88.94 102 GLU A N 1
ATOM 825 C CA . GLU A 1 102 ? 17.275 -4.523 -8.406 1.00 88.94 102 GLU A CA 1
ATOM 826 C C . GLU A 1 102 ? 17.785 -4.214 -7.001 1.00 88.94 102 GLU A C 1
ATOM 828 O O . GLU A 1 102 ? 17.142 -4.597 -6.024 1.00 88.94 102 GLU A O 1
ATOM 833 N N . LYS A 1 103 ? 18.880 -3.455 -6.866 1.00 91.38 103 LYS A N 1
ATOM 834 C CA . LYS A 1 103 ? 19.433 -2.981 -5.581 1.00 91.38 103 LYS A CA 1
ATOM 835 C C . LYS A 1 103 ? 18.435 -2.218 -4.698 1.00 91.38 103 LYS A C 1
ATOM 837 O O . LYS A 1 103 ? 18.662 -2.094 -3.500 1.00 91.38 103 LYS A O 1
ATOM 842 N N . HIS A 1 104 ? 17.347 -1.712 -5.278 1.00 91.94 104 HIS A N 1
ATOM 843 C CA . HIS A 1 104 ? 16.268 -1.026 -4.570 1.00 91.94 104 HIS A CA 1
ATOM 844 C C . HIS A 1 104 ? 15.101 -1.947 -4.195 1.00 91.94 104 HIS A C 1
ATOM 846 O O . HIS A 1 104 ? 14.134 -1.486 -3.590 1.00 91.94 104 HIS A O 1
ATOM 852 N N . ALA A 1 105 ? 15.146 -3.225 -4.562 1.00 93.94 105 ALA A N 1
ATOM 853 C CA . ALA A 1 105 ? 14.184 -4.202 -4.081 1.00 93.94 105 ALA A CA 1
ATOM 854 C C . ALA A 1 105 ? 14.485 -4.586 -2.631 1.00 93.94 105 ALA A C 1
ATOM 856 O O . ALA A 1 105 ? 15.646 -4.713 -2.235 1.00 93.94 105 ALA A O 1
ATOM 857 N N . VAL A 1 106 ? 13.430 -4.803 -1.859 1.00 95.88 106 VAL A N 1
ATOM 858 C CA . VAL A 1 106 ? 13.507 -5.296 -0.485 1.00 95.88 106 VAL A CA 1
ATOM 859 C C . VAL A 1 106 ? 12.612 -6.508 -0.352 1.00 95.88 106 VAL A C 1
ATOM 861 O O . VAL A 1 106 ? 11.566 -6.570 -0.993 1.00 95.88 106 VAL A O 1
ATOM 864 N N . GLN A 1 107 ? 13.030 -7.468 0.460 1.00 96.00 107 GLN A N 1
ATOM 865 C CA . GLN A 1 107 ? 12.210 -8.634 0.731 1.00 96.00 107 GLN A CA 1
ATOM 866 C C . GLN A 1 107 ? 11.127 -8.281 1.758 1.00 96.00 107 GLN A C 1
ATOM 868 O O . GLN A 1 107 ? 11.398 -7.586 2.740 1.00 96.00 107 GLN A O 1
ATOM 873 N N . PHE A 1 108 ? 9.910 -8.746 1.508 1.00 95.38 108 PHE A N 1
ATOM 874 C CA . PHE A 1 108 ? 8.762 -8.677 2.401 1.00 95.38 108 PHE A CA 1
ATOM 875 C C . PHE A 1 108 ? 8.048 -10.029 2.329 1.00 95.38 108 PHE A C 1
ATOM 877 O O . PHE A 1 108 ? 7.434 -10.347 1.310 1.00 95.38 108 PHE A O 1
ATOM 884 N N . GLN A 1 109 ? 8.155 -10.828 3.394 1.00 92.00 109 GLN A N 1
ATOM 885 C CA . GLN A 1 109 ? 7.762 -12.244 3.371 1.00 92.00 109 GLN A CA 1
ATOM 886 C C . GLN A 1 109 ? 8.463 -12.987 2.210 1.00 92.00 109 GLN A C 1
ATOM 888 O O . GLN A 1 109 ? 9.644 -12.748 1.936 1.00 92.00 109 GLN A O 1
ATOM 893 N N . ASP A 1 110 ? 7.734 -13.842 1.495 1.00 95.12 110 ASP A N 1
ATOM 894 C CA . ASP A 1 110 ? 8.210 -14.573 0.315 1.00 95.12 110 ASP A CA 1
ATOM 895 C C . ASP A 1 110 ? 8.167 -13.739 -0.982 1.00 95.12 110 ASP A C 1
ATOM 897 O O . ASP A 1 110 ? 8.340 -14.266 -2.079 1.00 95.12 110 ASP A O 1
ATOM 901 N N . TYR A 1 111 ? 7.950 -12.423 -0.874 1.00 97.00 111 TYR A N 1
ATOM 902 C CA . TYR A 1 111 ? 7.856 -11.502 -2.002 1.00 97.00 111 TYR A CA 1
ATOM 903 C C . TYR A 1 111 ? 8.967 -10.449 -1.969 1.00 97.00 111 TYR A C 1
ATOM 905 O O . TYR A 1 111 ? 9.556 -10.117 -0.939 1.00 97.00 111 TYR A O 1
ATOM 913 N N . TRP A 1 112 ? 9.225 -9.866 -3.130 1.00 96.94 112 TRP A N 1
ATOM 914 C CA . TRP A 1 112 ? 10.093 -8.719 -3.330 1.00 96.94 112 TRP A CA 1
ATOM 915 C C . TRP A 1 112 ? 9.259 -7.483 -3.614 1.00 96.94 112 TRP A C 1
ATOM 917 O O . TRP A 1 112 ? 8.317 -7.541 -4.397 1.00 96.94 112 TRP A O 1
ATOM 927 N N . VAL A 1 113 ? 9.647 -6.352 -3.029 1.00 96.81 113 VAL A N 1
ATOM 928 C CA . VAL A 1 113 ? 8.979 -5.057 -3.185 1.00 96.81 113 VAL A CA 1
ATOM 929 C C . VAL A 1 113 ? 9.948 -4.028 -3.760 1.00 96.81 113 VAL A C 1
ATOM 931 O O . VAL A 1 113 ? 11.045 -3.832 -3.232 1.00 96.81 113 VAL A O 1
ATOM 934 N N . ALA A 1 114 ? 9.546 -3.328 -4.819 1.00 94.81 114 ALA A N 1
ATOM 935 C CA . ALA A 1 114 ? 10.301 -2.214 -5.386 1.00 94.81 114 ALA A CA 1
ATOM 936 C C . ALA A 1 114 ? 10.171 -0.963 -4.504 1.00 94.81 114 ALA A C 1
ATOM 938 O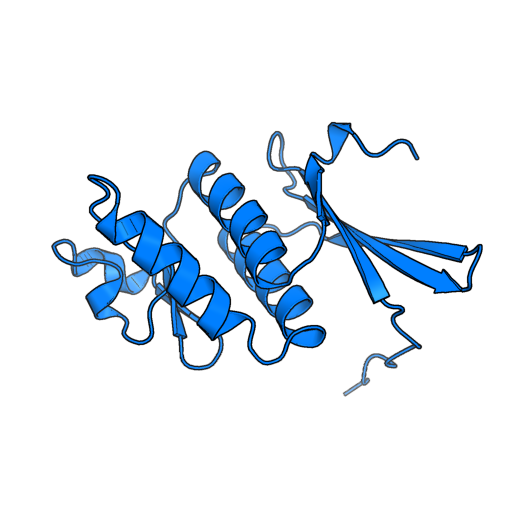 O . ALA A 1 114 ? 9.064 -0.493 -4.244 1.00 94.81 114 ALA A O 1
ATOM 939 N N . THR A 1 115 ? 11.295 -0.385 -4.061 1.00 93.31 115 THR A N 1
ATOM 940 C CA . THR A 1 115 ? 11.280 0.785 -3.153 1.00 93.31 115 THR A CA 1
ATOM 941 C C . THR A 1 115 ? 11.801 2.081 -3.777 1.00 93.31 115 THR A C 1
ATOM 943 O O . THR A 1 115 ? 11.683 3.145 -3.172 1.00 93.31 115 THR A O 1
ATOM 946 N N . ASN A 1 116 ? 12.313 2.043 -5.011 1.00 91.19 116 ASN A N 1
ATOM 947 C CA . ASN A 1 116 ? 12.649 3.234 -5.805 1.00 91.19 116 ASN A CA 1
ATOM 948 C C . ASN A 1 116 ? 11.410 3.794 -6.531 1.00 91.19 116 ASN A C 1
ATOM 950 O O . ASN A 1 116 ? 11.370 3.934 -7.760 1.00 91.19 116 ASN A O 1
ATOM 954 N N . VAL A 1 117 ? 10.374 4.095 -5.757 1.00 89.31 117 VAL A N 1
ATOM 955 C CA . VAL A 1 117 ? 9.095 4.610 -6.253 1.00 89.31 117 VAL A CA 1
ATOM 956 C C . VAL A 1 117 ? 8.870 6.046 -5.789 1.00 89.31 117 VAL A C 1
ATOM 958 O O . VAL A 1 117 ? 9.276 6.450 -4.698 1.00 89.31 117 VAL A O 1
ATOM 961 N N . GLY A 1 118 ? 8.246 6.848 -6.648 1.00 88.94 118 GLY A N 1
ATOM 962 C CA . GLY A 1 118 ? 7.938 8.244 -6.363 1.00 88.94 118 GLY A CA 1
ATOM 963 C C . GLY A 1 118 ? 6.701 8.404 -5.478 1.00 88.94 118 GLY A C 1
ATOM 964 O O . GLY A 1 118 ? 5.903 7.489 -5.300 1.00 88.94 118 GLY A O 1
ATOM 965 N N . HIS A 1 119 ? 6.470 9.619 -4.976 1.00 87.81 119 HIS A N 1
ATOM 966 C CA . HIS A 1 119 ? 5.338 9.929 -4.087 1.00 87.81 119 HIS A CA 1
ATOM 967 C C . HIS A 1 119 ? 3.966 9.510 -4.642 1.00 87.81 119 HIS A C 1
ATOM 969 O O . HIS A 1 119 ? 3.124 9.000 -3.902 1.00 87.81 119 HIS A O 1
ATOM 975 N N . LYS A 1 120 ? 3.723 9.749 -5.939 1.00 87.44 120 LYS A N 1
ATOM 976 C CA . LYS A 1 120 ? 2.451 9.397 -6.592 1.00 87.44 120 LYS A CA 1
ATOM 977 C C . LYS A 1 120 ? 2.236 7.883 -6.621 1.00 87.44 120 LYS A C 1
ATOM 979 O O . LYS A 1 120 ? 1.118 7.424 -6.410 1.00 87.44 120 LYS A O 1
ATOM 984 N N . GLU A 1 121 ? 3.308 7.131 -6.837 1.00 90.06 121 GLU A N 1
ATOM 985 C CA . GLU A 1 121 ? 3.276 5.671 -6.888 1.00 90.06 121 GLU A CA 1
ATOM 986 C C . GLU A 1 121 ? 3.095 5.089 -5.496 1.00 90.06 121 GLU A C 1
ATOM 988 O O . GLU A 1 121 ? 2.205 4.274 -5.310 1.00 90.06 121 GLU A O 1
ATOM 993 N N . VAL A 1 122 ? 3.826 5.585 -4.494 1.00 92.62 122 VAL A N 1
ATOM 994 C CA . VAL A 1 122 ? 3.646 5.167 -3.092 1.00 92.62 122 VAL A CA 1
ATOM 995 C C . VAL A 1 122 ? 2.215 5.391 -2.630 1.00 92.62 122 VAL A C 1
ATOM 997 O O . VAL A 1 122 ? 1.653 4.545 -1.943 1.00 92.62 122 VAL A O 1
ATOM 1000 N N . ARG A 1 123 ? 1.590 6.502 -3.041 1.00 91.56 123 ARG A N 1
ATOM 1001 C CA . ARG A 1 123 ? 0.169 6.727 -2.782 1.00 91.56 123 ARG A CA 1
ATOM 1002 C C . ARG A 1 123 ? -0.669 5.602 -3.385 1.00 91.56 123 ARG A C 1
ATOM 100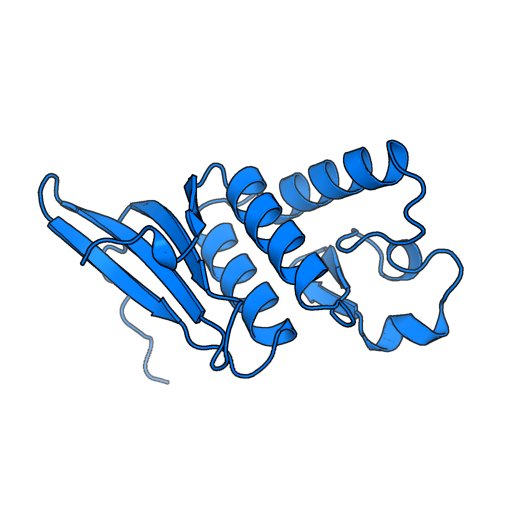4 O O . ARG A 1 123 ? -1.404 4.963 -2.646 1.00 91.56 123 ARG A O 1
ATOM 1011 N N . ALA A 1 124 ? -0.553 5.355 -4.688 1.00 91.06 124 ALA A N 1
ATOM 1012 C CA . ALA A 1 124 ? -1.318 4.305 -5.363 1.00 91.06 124 ALA A CA 1
ATOM 1013 C C . ALA A 1 124 ? -1.085 2.915 -4.743 1.00 91.06 124 ALA A C 1
ATOM 1015 O O . ALA A 1 124 ? -2.044 2.187 -4.501 1.00 91.06 124 ALA A O 1
ATOM 1016 N N . ILE A 1 125 ? 0.167 2.590 -4.418 1.00 94.88 125 ILE A N 1
ATOM 1017 C CA . ILE A 1 125 ? 0.571 1.346 -3.759 1.0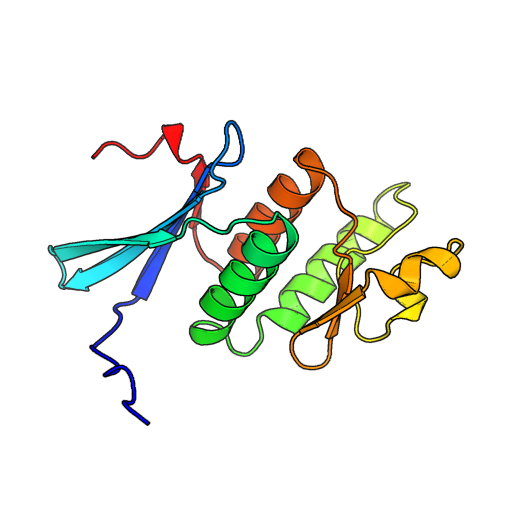0 94.88 125 ILE A CA 1
ATOM 1018 C C . ILE A 1 125 ? -0.084 1.221 -2.382 1.00 94.88 125 ILE A C 1
ATOM 1020 O O . ILE A 1 125 ? -0.644 0.178 -2.073 1.00 94.88 125 ILE A O 1
ATOM 1024 N N . ALA A 1 126 ? -0.081 2.279 -1.568 1.00 95.31 126 ALA A N 1
ATOM 1025 C CA . ALA A 1 126 ? -0.685 2.251 -0.238 1.00 95.31 126 ALA A CA 1
ATOM 1026 C C . ALA A 1 126 ? -2.211 2.045 -0.287 1.00 95.31 126 ALA A C 1
ATOM 1028 O O . ALA A 1 126 ? -2.747 1.280 0.512 1.00 95.31 126 ALA A O 1
ATOM 1029 N N . TYR A 1 127 ? -2.906 2.669 -1.248 1.00 94.44 127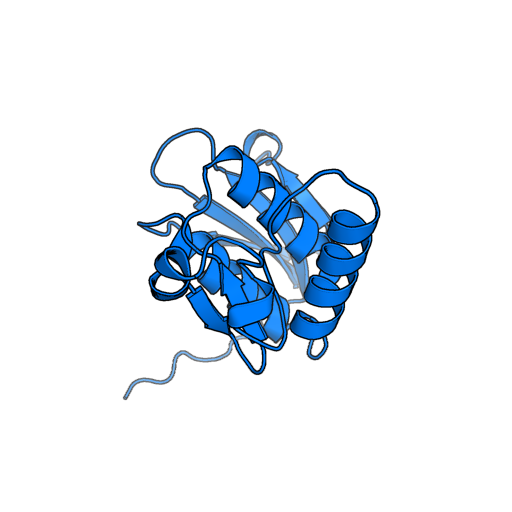 TYR A N 1
ATOM 1030 C CA . TYR A 1 127 ? -4.337 2.419 -1.471 1.00 94.44 127 TYR A CA 1
ATOM 1031 C C . TYR A 1 127 ? -4.597 0.965 -1.898 1.00 94.44 127 TYR A C 1
ATOM 1033 O O . TYR A 1 127 ? -5.482 0.321 -1.344 1.00 94.44 127 TYR A O 1
ATOM 1041 N N . ARG A 1 128 ? -3.793 0.418 -2.820 1.00 95.25 128 ARG A N 1
ATOM 1042 C CA . ARG A 1 128 ? -3.902 -0.993 -3.237 1.00 95.25 128 ARG A CA 1
ATOM 1043 C C . ARG A 1 128 ? -3.582 -1.977 -2.123 1.00 95.25 128 ARG A C 1
ATOM 1045 O O . ARG A 1 128 ? -4.209 -3.020 -2.049 1.00 95.25 128 ARG A O 1
ATOM 1052 N N . ALA A 1 129 ? -2.627 -1.654 -1.259 1.00 96.94 129 ALA A N 1
ATOM 1053 C CA . ALA A 1 129 ? -2.325 -2.471 -0.092 1.00 96.94 129 ALA A CA 1
ATOM 1054 C C . ALA A 1 129 ? -3.539 -2.549 0.843 1.00 96.94 129 ALA A C 1
ATOM 1056 O O . ALA A 1 129 ? -3.928 -3.633 1.261 1.00 96.94 129 ALA A O 1
ATOM 1057 N N . CYS A 1 130 ? -4.197 -1.421 1.115 1.00 96.75 130 CYS A N 1
ATOM 1058 C CA . CYS A 1 130 ? -5.416 -1.437 1.920 1.00 96.75 130 CYS A CA 1
ATOM 1059 C C . CYS A 1 130 ? -6.532 -2.259 1.251 1.00 96.75 130 CYS A C 1
ATOM 1061 O O . CYS A 1 130 ? -7.178 -3.053 1.929 1.00 96.75 130 CYS A O 1
ATOM 1063 N N . ASP A 1 131 ? -6.696 -2.141 -0.071 1.00 95.75 131 ASP A N 1
ATOM 1064 C CA . ASP A 1 131 ? -7.646 -2.945 -0.854 1.00 95.75 131 ASP A CA 1
ATOM 1065 C C . ASP A 1 131 ? -7.340 -4.453 -0.775 1.00 95.75 131 ASP A C 1
ATOM 1067 O O . ASP A 1 131 ? -8.217 -5.251 -0.449 1.00 95.75 131 ASP A O 1
ATOM 1071 N N . ALA A 1 132 ? -6.070 -4.847 -0.934 1.00 96.69 132 ALA A N 1
ATOM 1072 C CA . ALA A 1 132 ? -5.613 -6.232 -0.773 1.00 96.69 132 ALA A CA 1
ATOM 1073 C C . ALA A 1 132 ? -5.941 -6.806 0.617 1.00 96.69 132 ALA A C 1
ATOM 1075 O O . ALA A 1 132 ? -6.267 -7.989 0.750 1.00 96.69 132 ALA A O 1
ATOM 1076 N N . ALA A 1 133 ? -5.874 -5.962 1.648 1.00 96.00 133 ALA A N 1
ATOM 1077 C CA . ALA A 1 133 ? -6.210 -6.315 3.023 1.00 96.00 133 ALA A CA 1
ATOM 1078 C C . ALA A 1 133 ? -7.719 -6.235 3.333 1.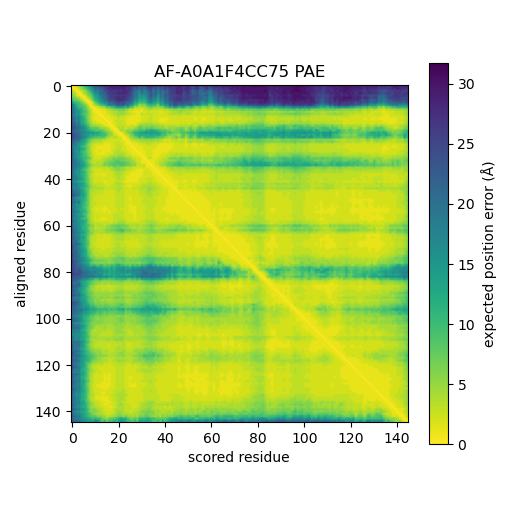00 96.00 133 ALA A C 1
ATOM 1080 O O . ALA A 1 133 ? -8.134 -6.587 4.436 1.00 96.00 133 ALA A O 1
ATOM 1081 N N . GLY A 1 134 ? -8.553 -5.762 2.398 1.00 94.75 134 GLY A N 1
ATOM 1082 C CA . GLY A 1 134 ? -9.979 -5.517 2.633 1.00 94.75 134 GLY A CA 1
ATOM 1083 C C . GLY A 1 134 ? -10.244 -4.409 3.660 1.00 94.75 134 GLY A C 1
ATOM 1084 O O . GLY A 1 134 ? -11.261 -4.436 4.354 1.00 94.75 134 GLY A O 1
ATOM 1085 N N . ILE A 1 135 ? -9.321 -3.455 3.789 1.00 95.38 135 ILE A N 1
ATOM 1086 C CA . ILE A 1 135 ? -9.372 -2.353 4.750 1.00 95.38 135 ILE A CA 1
ATOM 1087 C C . ILE A 1 135 ? -9.694 -1.053 4.019 1.00 95.38 135 ILE A C 1
ATOM 1089 O O . ILE A 1 135 ? -9.109 -0.720 2.988 1.00 95.38 135 ILE A O 1
ATOM 1093 N N . LYS A 1 136 ? -10.614 -0.268 4.586 1.00 94.75 136 LYS A N 1
ATOM 1094 C CA . LYS A 1 136 ? -10.973 1.038 4.037 1.00 94.75 136 LYS A CA 1
ATOM 1095 C C . LYS A 1 136 ? -9.760 1.971 4.072 1.00 94.75 136 LYS A C 1
ATOM 1097 O O . LYS A 1 136 ? -9.149 2.169 5.117 1.00 94.75 136 LYS A O 1
ATOM 1102 N N . SER A 1 137 ? -9.447 2.608 2.950 1.00 94.56 137 SER A N 1
ATOM 1103 C CA . SER A 1 137 ? -8.381 3.613 2.871 1.00 94.56 137 SER A CA 1
ATOM 1104 C C . SER A 1 137 ? -8.914 4.992 2.513 1.00 94.56 137 SER A C 1
ATOM 1106 O O . SER A 1 137 ? -9.663 5.140 1.545 1.00 94.56 137 SER A O 1
ATOM 1108 N N . GLU A 1 138 ? -8.475 6.017 3.238 1.00 93.19 138 GLU A N 1
ATOM 1109 C CA . GLU A 1 138 ? -8.866 7.408 3.005 1.00 93.19 138 GLU A CA 1
ATOM 1110 C C . GLU A 1 138 ? -7.664 8.356 3.025 1.00 93.19 138 GLU A C 1
ATOM 1112 O O . GLU A 1 138 ? -6.580 8.046 3.514 1.00 93.19 138 GLU A O 1
ATOM 1117 N N . SER A 1 139 ? -7.847 9.553 2.466 1.00 90.00 139 SER A N 1
ATOM 1118 C CA . SER A 1 139 ? -6.867 10.627 2.633 1.00 90.00 139 SER A CA 1
ATOM 1119 C C . SER A 1 139 ? -6.936 11.139 4.063 1.00 90.00 139 SER A C 1
ATOM 1121 O O . SER A 1 139 ? -8.027 11.436 4.542 1.00 90.00 139 SER A O 1
ATOM 1123 N N . LEU A 1 140 ? -5.786 11.368 4.699 1.00 88.56 140 LEU A N 1
ATOM 1124 C CA . LEU A 1 140 ? -5.729 11.910 6.061 1.00 88.56 140 LEU A CA 1
ATOM 1125 C C . LEU A 1 140 ? -6.459 13.255 6.217 1.00 88.56 140 LEU A C 1
ATOM 1127 O O . LEU A 1 140 ? -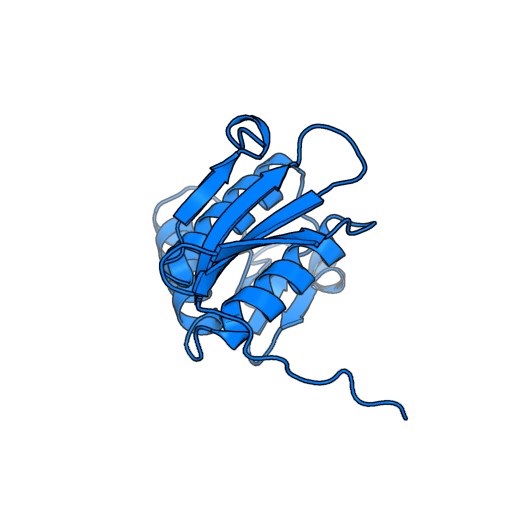6.934 13.580 7.294 1.00 88.56 140 LEU A O 1
ATOM 1131 N N . SER A 1 141 ? -6.606 14.023 5.136 1.00 86.00 141 SER A N 1
ATOM 1132 C CA . SER A 1 141 ? -7.400 15.260 5.126 1.00 86.00 141 SER A CA 1
ATOM 1133 C C . SER A 1 141 ? -8.902 15.058 5.371 1.00 86.00 141 SER A C 1
ATOM 1135 O O . SER A 1 141 ? -9.603 16.038 5.597 1.00 86.00 141 SER A O 1
ATOM 1137 N N . LYS A 1 142 ? -9.416 13.827 5.262 1.00 84.75 142 LYS A N 1
ATOM 1138 C CA . LYS A 1 142 ? -10.820 13.487 5.542 1.00 84.75 142 LYS A CA 1
ATOM 1139 C C . LYS A 1 142 ? -11.059 13.113 7.002 1.00 84.75 142 LYS A C 1
ATOM 1141 O O . LYS A 1 142 ? -12.214 13.072 7.417 1.00 84.75 142 LYS A O 1
ATOM 1146 N N . LEU A 1 143 ? -9.994 12.852 7.759 1.00 84.12 143 LEU A N 1
ATOM 1147 C CA . LEU A 1 143 ? -10.094 12.521 9.167 1.00 84.12 143 LEU A CA 1
ATOM 1148 C C . LEU A 1 143 ? -10.521 13.777 9.939 1.00 84.12 143 LEU A C 1
ATOM 1150 O O . LEU A 1 143 ? -9.763 14.742 10.041 1.00 84.12 143 LEU A O 1
ATOM 1154 N N . LYS A 1 144 ? -11.756 13.768 10.443 1.00 71.88 144 LYS A N 1
ATOM 1155 C CA . LYS A 1 144 ? -12.274 14.778 11.368 1.00 71.88 144 LYS A CA 1
ATOM 1156 C C . LYS A 1 144 ? -12.031 14.253 12.782 1.00 71.88 144 LYS A C 1
ATOM 1158 O O . LYS A 1 144 ? -12.777 13.388 13.230 1.00 71.88 144 LYS A O 1
ATOM 1163 N N . LEU A 1 145 ? -10.948 14.710 13.407 1.00 61.09 145 LEU A N 1
ATOM 1164 C CA . LEU A 1 145 ? -10.690 14.509 14.836 1.00 61.09 145 LEU A CA 1
ATOM 1165 C C . LEU A 1 145 ? -11.331 15.636 15.641 1.00 61.09 145 LEU A C 1
ATOM 1167 O O . LEU A 1 145 ? -11.321 16.779 15.126 1.00 61.09 145 LEU A O 1
#

Nearest PDB structures (foldseek):
  1lrr-assembly2_D  TM=6.511E-01  e=2.139E-02  Escherichia coli
  5hbm-assembly1_A  TM=4.261E-01  e=4.702E+00  Human immunodeficiency virus type 1 BH10
  6wph-assembly1_A  TM=4.257E-01  e=6.388E+00  HIV-1 M:B_HXB2R
  5vqs-assembly1_A  TM=4.230E-01  e=5.651E+00  Human immunodeficiency virus type 1 BH10
  6c0j-assembly1_A  TM=1.854E-01  e=5.651E+00  Human immunodeficiency virus type 1 BH10

Radius of gyration: 15.85 Å; Cα contacts (8 Å, |Δi|>4): 225; chains: 1; bounding box: 39×32×47 Å

Foldseek 3Di:
DDDDDPDQQADFAEKAWELPDPQGKIWTWGDNDPPDIDIDIDRDNALLCVLQVLLVVLCVQPVCLLVLLQVVQVVVVVVDPDQAGQKDLDLCRGHVPCVVQSVQWDDDPSMIGRRPDDSVVSVVSSCSSCVSSVHHYHHNVPDDD

Sequence (145 aa):
MTGIPMANDGKIHAVHIGLVVRPWRFVVERQIAPTIVRYDRYSPSTLRELMISLFELLNADCHDFAHRLASLDDGNFMGTRQQRRFIAERRDLLYIGSPHLEKHAVQFQDYWVATNVGHKEVRAIAYRACDAAGIKSESLSKLKL

Secondary structure (DSSP, 8-state):
--PPP-----EEEEEEEE-SSSSPEEEEEEEEETTEEEEEEE--SSHHHHHHHHHHHHHHH-TTHHHHHHHHHHHHHHHS-----SEESSGGGT-TT-GGGGGGEEEETTEEEE----HHHHHHHHHHHHHHTT-EEEEGGG---

Solvent-accessible surface area (backbone atoms only — not comparable to full-atom values): 8303 Å² total; per-residue (Å²): 135,85,76,79,79,86,60,88,74,41,52,76,57,34,40,26,45,33,78,88,58,85,72,34,32,40,34,38,34,22,44,65,48,103,88,41,76,45,78,49,79,44,70,39,93,44,73,49,49,43,52,51,56,49,47,56,57,44,35,74,81,23,89,62,21,69,62,41,35,29,51,56,43,48,55,51,37,75,73,43,92,57,70,55,38,54,44,27,74,45,63,69,63,28,33,65,91,41,70,89,55,49,85,42,46,44,79,56,86,81,28,25,32,54,47,88,62,54,72,72,50,52,49,55,51,53,49,45,47,26,54,42,49,74,32,48,65,45,54,38,89,73,64,84,127